Protein AF-A0A5Z0BPX7-F1 (afdb_monomer_lite)

Organism: Campylobacter jejuni (NCBI:txid197)

pLDDT: mean 77.29, std 9.74, range [42.81, 93.31]

Radius of gyration: 19.81 Å; chains: 1; bounding box: 42×29×56 Å

Structure (mmCIF, N/CA/C/O backbone):
data_AF-A0A5Z0BPX7-F1
#
_entry.id   AF-A0A5Z0BPX7-F1
#
loop_
_atom_site.group_PDB
_atom_site.id
_atom_site.type_symbol
_atom_site.label_atom_id
_atom_site.label_alt_id
_atom_site.label_comp_id
_atom_site.label_asym_id
_atom_site.label_entity_id
_atom_site.label_seq_id
_atom_site.pdbx_PDB_ins_code
_atom_site.Cartn_x
_atom_site.Cartn_y
_atom_site.Cartn_z
_atom_site.occupancy
_atom_site.B_iso_or_equiv
_atom_site.auth_seq_id
_atom_site.auth_comp_id
_atom_site.auth_asym_id
_atom_site.auth_atom_id
_atom_site.pdbx_PDB_model_num
ATOM 1 N N . MET A 1 1 ? 0.370 0.247 -13.825 1.00 67.56 1 MET A N 1
ATOM 2 C CA . MET A 1 1 ? 0.222 1.024 -15.076 1.00 67.56 1 MET A CA 1
ATOM 3 C C . MET A 1 1 ? 1.572 1.406 -15.678 1.00 67.56 1 MET A C 1
ATOM 5 O O . MET A 1 1 ? 1.867 0.920 -16.759 1.00 67.56 1 MET A O 1
ATOM 9 N N . MET A 1 2 ? 2.425 2.178 -14.987 1.00 73.56 2 MET A N 1
ATOM 10 C CA . MET A 1 2 ? 3.720 2.616 -15.548 1.00 73.56 2 MET A CA 1
ATOM 11 C C . MET A 1 2 ? 4.693 1.462 -15.852 1.00 73.56 2 MET A C 1
ATOM 13 O O . MET A 1 2 ? 5.250 1.411 -16.942 1.00 73.56 2 MET A O 1
ATOM 17 N N . MET A 1 3 ? 4.822 0.477 -14.955 1.00 75.81 3 MET A N 1
ATOM 18 C CA . MET A 1 3 ? 5.687 -0.695 -15.185 1.00 75.81 3 MET A CA 1
ATOM 19 C C . MET A 1 3 ? 5.168 -1.624 -16.301 1.00 75.81 3 MET A C 1
ATOM 21 O O . MET A 1 3 ? 5.951 -2.177 -17.066 1.00 75.81 3 MET A O 1
ATOM 25 N N . THR A 1 4 ? 3.844 -1.761 -16.443 1.00 75.75 4 THR A N 1
ATOM 26 C CA . THR A 1 4 ? 3.214 -2.531 -17.533 1.00 75.75 4 THR A CA 1
ATOM 27 C C . THR A 1 4 ? 3.500 -1.895 -18.893 1.00 75.75 4 THR A C 1
ATOM 29 O O . THR A 1 4 ? 3.838 -2.597 -19.841 1.00 75.75 4 THR A O 1
ATOM 32 N N . PHE A 1 5 ? 3.433 -0.563 -18.972 1.00 73.25 5 PHE A N 1
ATOM 33 C CA . PHE A 1 5 ? 3.760 0.189 -20.181 1.00 73.25 5 PHE A CA 1
ATOM 34 C C . PHE A 1 5 ? 5.260 0.127 -20.503 1.00 73.25 5 PHE A C 1
ATOM 36 O O . PHE A 1 5 ? 5.636 -0.090 -21.651 1.00 73.25 5 PHE A O 1
ATOM 43 N N . ALA A 1 6 ? 6.134 0.230 -19.497 1.00 74.19 6 ALA A N 1
ATOM 44 C CA . ALA A 1 6 ? 7.571 0.027 -19.678 1.00 74.19 6 ALA A CA 1
ATOM 45 C C . ALA A 1 6 ? 7.885 -1.388 -20.204 1.00 74.19 6 ALA A C 1
ATOM 47 O O . ALA A 1 6 ? 8.660 -1.540 -21.144 1.00 74.19 6 ALA A O 1
ATOM 48 N N . SER A 1 7 ? 7.221 -2.417 -19.667 1.00 71.31 7 SER A N 1
ATOM 49 C CA . SER A 1 7 ? 7.403 -3.806 -20.101 1.00 71.31 7 SER A CA 1
ATOM 50 C C . SER A 1 7 ? 6.873 -4.077 -21.513 1.00 71.31 7 SER A C 1
ATOM 52 O O . SER A 1 7 ? 7.464 -4.876 -22.228 1.00 71.31 7 SER A O 1
ATOM 54 N N . GLN A 1 8 ? 5.794 -3.419 -21.945 1.00 72.38 8 GLN A N 1
ATOM 55 C CA . GLN A 1 8 ? 5.322 -3.501 -23.335 1.00 72.38 8 GLN A CA 1
ATOM 56 C C . GLN A 1 8 ? 6.299 -2.821 -24.300 1.00 72.38 8 GLN A C 1
ATOM 58 O O . GLN A 1 8 ? 6.592 -3.360 -25.364 1.00 72.38 8 GLN A O 1
ATOM 63 N N . ASN A 1 9 ? 6.876 -1.682 -23.903 1.00 73.56 9 ASN A N 1
ATOM 64 C CA . ASN A 1 9 ? 7.926 -1.028 -24.682 1.00 73.56 9 ASN A CA 1
ATOM 65 C C . ASN A 1 9 ? 9.217 -1.865 -24.755 1.00 73.56 9 ASN A C 1
ATOM 67 O O . ASN A 1 9 ? 9.906 -1.788 -25.767 1.00 73.56 9 ASN A O 1
ATOM 71 N N . LEU A 1 10 ? 9.519 -2.697 -23.748 1.00 74.12 10 LEU A N 1
ATOM 72 C CA . LEU A 1 10 ? 10.637 -3.654 -23.786 1.00 74.12 10 LEU A CA 1
ATOM 73 C C . LEU A 1 10 ? 10.480 -4.680 -24.912 1.00 74.12 10 LEU A C 1
ATOM 75 O O . LEU A 1 10 ? 11.419 -4.939 -25.660 1.00 74.12 10 LEU A O 1
ATOM 79 N N . ILE A 1 11 ? 9.283 -5.262 -25.007 1.00 72.75 11 ILE A N 1
ATOM 80 C CA . ILE A 1 11 ? 8.956 -6.325 -25.961 1.00 72.75 11 ILE A CA 1
ATOM 81 C C . ILE A 1 11 ? 8.902 -5.747 -27.380 1.00 72.75 11 ILE A C 1
ATOM 83 O O . ILE A 1 11 ? 9.479 -6.320 -28.298 1.00 72.75 11 ILE A O 1
ATOM 87 N N . ASN A 1 12 ? 8.309 -4.559 -27.546 1.00 74.19 12 ASN A N 1
ATOM 88 C CA . ASN A 1 12 ? 8.218 -3.875 -28.841 1.00 74.19 12 ASN A CA 1
ATOM 89 C C . ASN A 1 12 ? 9.580 -3.414 -29.399 1.00 74.19 12 ASN A C 1
ATOM 91 O O . ASN A 1 12 ? 9.687 -3.173 -30.596 1.00 74.19 12 ASN A O 1
ATOM 95 N N . ASN A 1 13 ? 10.607 -3.274 -28.552 1.00 73.69 13 ASN A N 1
ATOM 96 C CA . ASN A 1 13 ? 11.960 -2.852 -28.936 1.00 73.69 13 ASN A CA 1
ATOM 97 C C . ASN A 1 13 ? 12.986 -3.999 -28.840 1.00 73.69 13 ASN A C 1
ATOM 99 O O . ASN A 1 13 ? 14.175 -3.748 -28.644 1.00 73.69 13 ASN A O 1
ATOM 103 N N . ASN A 1 14 ? 12.544 -5.259 -28.941 1.00 67.00 14 ASN A N 1
ATOM 104 C CA . ASN A 1 14 ? 13.395 -6.457 -28.941 1.00 67.00 14 ASN A CA 1
ATOM 105 C C . ASN A 1 14 ? 14.384 -6.540 -27.754 1.00 67.00 14 ASN A C 1
ATOM 107 O O . ASN A 1 14 ? 15.511 -7.009 -27.908 1.00 67.00 14 ASN A O 1
ATOM 111 N N . GLY A 1 15 ? 13.982 -6.087 -26.562 1.00 64.06 15 GLY A N 1
ATOM 112 C CA . GLY A 1 15 ? 14.821 -6.159 -25.361 1.00 64.06 15 GLY 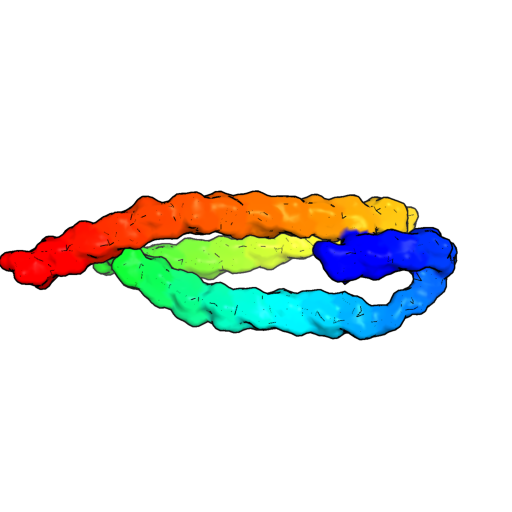A CA 1
ATOM 113 C C . GLY A 1 15 ? 15.873 -5.051 -25.231 1.00 64.06 15 GLY A C 1
ATOM 114 O O . GLY A 1 15 ? 16.777 -5.179 -24.404 1.00 64.06 15 GLY A O 1
ATOM 115 N N . LEU A 1 16 ? 15.771 -3.961 -26.002 1.00 70.50 16 LEU A N 1
ATOM 116 C CA . LEU A 1 16 ? 16.594 -2.767 -25.782 1.00 70.50 16 LEU A CA 1
ATOM 117 C C . LEU A 1 16 ? 16.387 -2.205 -24.359 1.00 70.50 16 LEU A C 1
ATOM 119 O O . LEU A 1 16 ? 15.263 -2.204 -23.847 1.00 70.50 16 LEU A O 1
ATOM 123 N N . PRO A 1 17 ? 17.454 -1.707 -23.709 1.00 65.25 17 PRO A N 1
ATOM 124 C CA . PRO A 1 17 ? 17.384 -1.214 -22.341 1.00 65.25 17 PRO A CA 1
ATOM 125 C C . PRO A 1 17 ? 16.439 -0.014 -22.241 1.00 65.25 17 PRO A C 1
ATOM 127 O O . PRO A 1 17 ? 16.575 0.984 -22.948 1.00 65.25 17 PRO A O 1
ATOM 130 N N . ILE A 1 18 ? 15.477 -0.110 -21.330 1.00 75.81 18 ILE A N 1
ATOM 131 C CA . ILE A 1 18 ? 14.528 0.962 -21.033 1.00 75.81 18 ILE A CA 1
ATOM 132 C C . ILE A 1 18 ? 15.190 1.959 -20.076 1.00 75.81 18 ILE A C 1
ATOM 134 O O . ILE A 1 18 ? 15.995 1.585 -19.224 1.00 75.81 18 ILE A O 1
ATOM 138 N N . SER A 1 19 ? 14.808 3.234 -20.168 1.00 80.19 19 SER A N 1
ATOM 139 C CA . SER A 1 19 ? 15.256 4.267 -19.230 1.00 80.19 19 SER A CA 1
ATOM 140 C C . SER A 1 19 ? 14.958 3.908 -17.764 1.00 80.19 19 SER A C 1
ATOM 142 O O . SER A 1 19 ? 13.833 3.548 -17.409 1.00 80.19 19 SER A O 1
ATOM 144 N N . MET A 1 20 ? 15.947 4.112 -16.888 1.00 81.19 20 MET A N 1
ATOM 145 C CA . MET A 1 20 ? 15.832 3.931 -15.431 1.00 81.19 20 MET A CA 1
ATOM 146 C C . MET A 1 20 ? 14.730 4.806 -14.799 1.00 81.19 20 MET A C 1
ATOM 148 O O . MET A 1 20 ? 14.222 4.503 -13.717 1.00 81.19 20 MET A O 1
ATOM 152 N N . ALA A 1 21 ? 14.306 5.869 -15.492 1.00 83.31 21 ALA A N 1
ATOM 153 C CA . ALA A 1 21 ? 13.252 6.780 -15.053 1.00 83.31 21 ALA A CA 1
ATOM 154 C C . ALA A 1 21 ? 11.928 6.069 -14.702 1.00 83.31 21 ALA A C 1
ATOM 156 O O . ALA A 1 21 ? 11.234 6.489 -13.777 1.00 83.31 21 ALA A O 1
ATOM 157 N N . TRP A 1 22 ? 11.596 4.963 -15.381 1.00 83.06 22 TRP A N 1
ATOM 158 C CA . TRP A 1 22 ? 10.364 4.199 -15.132 1.00 83.06 22 TRP A CA 1
ATOM 159 C C . TRP A 1 22 ? 10.339 3.505 -13.767 1.00 83.06 22 TRP A C 1
ATOM 161 O O . TRP A 1 22 ? 9.282 3.389 -13.141 1.00 83.06 22 TRP A O 1
ATOM 171 N N . ILE A 1 23 ? 11.501 3.068 -13.282 1.00 83.75 23 ILE A N 1
ATOM 172 C CA . ILE A 1 23 ? 11.633 2.465 -11.953 1.00 83.75 23 ILE A CA 1
ATOM 173 C C . ILE A 1 23 ? 11.561 3.562 -10.892 1.00 83.75 23 ILE A C 1
ATOM 175 O O . ILE A 1 23 ? 10.823 3.425 -9.920 1.00 83.75 23 ILE A O 1
ATOM 179 N N . ILE A 1 24 ? 12.255 4.679 -11.120 1.00 88.69 24 ILE A N 1
ATOM 180 C CA . ILE A 1 24 ? 12.288 5.825 -10.201 1.00 88.69 24 ILE A CA 1
ATOM 181 C C . ILE A 1 24 ? 10.882 6.381 -9.969 1.00 88.69 24 ILE A C 1
ATOM 183 O O . ILE A 1 24 ? 10.475 6.553 -8.824 1.00 88.69 24 ILE A O 1
ATOM 187 N N . ILE A 1 25 ? 10.101 6.600 -11.032 1.00 88.31 25 ILE A N 1
ATOM 188 C CA . ILE A 1 25 ? 8.732 7.109 -10.885 1.00 88.31 25 ILE A CA 1
ATOM 189 C C . ILE A 1 25 ? 7.817 6.091 -10.188 1.00 88.31 25 ILE A C 1
ATOM 191 O O . ILE A 1 25 ? 6.972 6.471 -9.381 1.00 88.31 25 ILE A O 1
ATOM 195 N N . SER A 1 26 ? 8.002 4.793 -10.449 1.00 87.38 26 SER A N 1
ATOM 196 C CA . SER A 1 26 ? 7.194 3.742 -9.819 1.00 87.38 26 SER A CA 1
ATOM 197 C C . SER A 1 26 ? 7.476 3.640 -8.320 1.00 87.38 26 SER A C 1
ATOM 199 O O . SER A 1 26 ? 6.535 3.582 -7.529 1.00 87.38 26 SER A O 1
ATOM 201 N N . ILE A 1 27 ? 8.752 3.677 -7.921 1.00 89.00 27 ILE A N 1
ATOM 202 C CA . ILE A 1 27 ? 9.144 3.656 -6.509 1.00 89.00 27 ILE A CA 1
ATOM 203 C C . ILE A 1 27 ? 8.699 4.939 -5.805 1.00 89.00 27 ILE A C 1
ATOM 205 O O . ILE A 1 27 ? 8.187 4.868 -4.698 1.00 89.00 27 ILE A O 1
ATOM 209 N N . PHE A 1 28 ? 8.785 6.092 -6.474 1.00 90.56 28 PHE A N 1
ATOM 210 C CA . PHE A 1 28 ? 8.324 7.369 -5.936 1.00 90.56 28 PHE A CA 1
ATOM 211 C C . PHE A 1 28 ? 6.834 7.331 -5.571 1.00 90.56 28 PHE A C 1
ATOM 213 O O . PHE A 1 28 ? 6.457 7.688 -4.455 1.00 90.56 28 PHE A O 1
ATOM 220 N N . PHE A 1 29 ? 5.983 6.831 -6.472 1.00 88.94 29 PHE A N 1
ATOM 221 C CA . PHE A 1 29 ? 4.558 6.649 -6.181 1.00 88.94 29 PHE A CA 1
ATOM 222 C C . PHE A 1 29 ? 4.304 5.609 -5.082 1.00 88.94 29 PHE A C 1
ATOM 224 O O . PHE A 1 29 ? 3.397 5.799 -4.272 1.00 88.94 29 PHE A O 1
ATOM 231 N N . LEU A 1 30 ? 5.096 4.534 -5.027 1.00 87.62 30 LEU A N 1
ATOM 232 C CA . LEU A 1 30 ? 4.984 3.526 -3.973 1.00 87.62 30 LEU A CA 1
ATOM 233 C C . LEU A 1 30 ? 5.316 4.120 -2.597 1.00 87.62 30 LEU A C 1
ATOM 235 O O . LEU A 1 30 ? 4.550 3.938 -1.656 1.00 87.62 30 LEU A O 1
ATOM 239 N N . THR A 1 31 ? 6.395 4.898 -2.497 1.00 90.81 31 THR A N 1
ATOM 240 C CA . THR A 1 31 ? 6.807 5.579 -1.264 1.00 90.81 31 THR A CA 1
ATOM 241 C C . THR A 1 31 ? 5.779 6.618 -0.816 1.00 90.81 31 THR A C 1
ATOM 243 O O . THR A 1 31 ? 5.483 6.706 0.373 1.00 90.81 31 THR A O 1
ATOM 246 N N . LEU A 1 32 ? 5.174 7.369 -1.746 1.00 90.00 32 LEU A N 1
ATOM 247 C CA . LEU A 1 32 ? 4.044 8.251 -1.421 1.00 90.00 32 LEU A CA 1
ATOM 248 C C . LEU A 1 32 ? 2.860 7.459 -0.845 1.00 90.00 32 LEU A C 1
ATOM 250 O O . LEU A 1 32 ? 2.245 7.888 0.130 1.00 90.00 32 LEU A O 1
ATOM 254 N N . GLY A 1 33 ? 2.570 6.285 -1.413 1.00 85.00 33 GLY A N 1
ATOM 255 C CA . GLY A 1 33 ? 1.558 5.365 -0.896 1.00 85.00 33 GLY A CA 1
ATOM 256 C C . GLY A 1 33 ? 1.867 4.880 0.522 1.00 85.00 33 GLY A C 1
ATOM 257 O O . GLY A 1 33 ? 1.003 4.953 1.396 1.00 85.00 33 GLY A O 1
ATOM 258 N N . GLU A 1 34 ? 3.100 4.444 0.783 1.00 86.31 34 GLU A N 1
ATOM 259 C CA . GLU A 1 34 ? 3.534 4.020 2.120 1.00 86.31 34 GLU A CA 1
ATOM 260 C C . GLU A 1 34 ? 3.431 5.148 3.149 1.00 86.31 34 GLU A C 1
ATOM 262 O O . GLU A 1 34 ? 2.935 4.929 4.259 1.00 86.31 34 GLU A O 1
ATOM 267 N N . LEU A 1 35 ? 3.829 6.366 2.772 1.00 88.62 35 LEU A N 1
ATOM 268 C CA . LEU A 1 35 ? 3.756 7.540 3.638 1.00 88.62 35 LEU A CA 1
ATOM 269 C C . LEU A 1 35 ? 2.309 7.875 4.029 1.00 88.62 35 LEU A C 1
ATOM 271 O O . LEU A 1 35 ? 2.060 8.317 5.148 1.00 88.62 35 LEU A O 1
ATOM 275 N N . CYS A 1 36 ? 1.344 7.646 3.136 1.00 85.00 36 CYS A N 1
ATOM 276 C CA . CYS A 1 36 ? -0.072 7.824 3.447 1.00 85.00 36 CYS A CA 1
ATOM 277 C C . CYS A 1 36 ? -0.636 6.687 4.309 1.00 85.00 36 CYS A C 1
ATOM 279 O O . CYS A 1 36 ? -1.508 6.931 5.134 1.00 85.00 36 CYS A O 1
ATOM 281 N N . VAL A 1 37 ? -0.180 5.445 4.140 1.00 82.25 37 VAL A N 1
ATOM 282 C CA . VAL A 1 37 ? -0.777 4.288 4.830 1.00 82.25 37 VAL A CA 1
ATOM 283 C C . VAL A 1 37 ? -0.211 4.088 6.236 1.00 82.25 37 VAL A C 1
ATOM 285 O O . VAL A 1 37 ? -0.975 3.795 7.154 1.00 82.25 37 VAL A O 1
ATOM 288 N N . SER A 1 38 ? 1.092 4.282 6.440 1.00 82.94 38 SER A N 1
ATOM 289 C CA . SER A 1 38 ? 1.764 4.006 7.719 1.00 82.94 38 SER A CA 1
ATOM 290 C C . SER A 1 38 ? 1.202 4.811 8.916 1.00 82.94 38 SER A C 1
ATOM 292 O O . SER A 1 38 ? 0.779 4.192 9.899 1.00 82.94 38 SER A O 1
ATOM 294 N N . PRO A 1 39 ? 1.077 6.156 8.861 1.00 73.00 39 PRO A N 1
ATOM 295 C CA . PRO A 1 39 ? 0.566 6.943 9.988 1.00 73.00 39 PRO A CA 1
ATOM 296 C C . PRO A 1 39 ? -0.969 6.929 10.110 1.00 73.00 39 PRO A C 1
ATOM 298 O O . PRO A 1 39 ? -1.504 6.968 11.220 1.00 73.00 39 PRO A O 1
ATOM 301 N N . ILE A 1 40 ? -1.704 6.857 8.994 1.00 79.88 40 ILE A N 1
ATOM 302 C CA . ILE A 1 40 ? -3.178 6.874 9.002 1.00 79.88 40 ILE A CA 1
ATOM 303 C C . ILE A 1 40 ? -3.763 5.497 9.334 1.00 79.88 40 ILE A C 1
ATOM 305 O O . ILE A 1 40 ? -4.749 5.420 10.069 1.00 79.88 40 ILE A O 1
ATOM 309 N N . GLY A 1 41 ? -3.154 4.413 8.849 1.00 75.88 41 GLY A N 1
ATOM 310 C CA . GLY A 1 41 ? -3.625 3.048 9.082 1.00 75.88 41 GLY A CA 1
ATOM 311 C C . GLY A 1 41 ? -3.654 2.698 10.567 1.00 75.88 41 GLY A C 1
ATOM 312 O O . GLY A 1 41 ? -4.698 2.319 11.097 1.00 75.88 41 GLY A O 1
ATOM 313 N N . LEU A 1 42 ? -2.544 2.932 11.266 1.00 72.50 42 LEU A N 1
ATOM 314 C CA . LEU A 1 42 ? -2.428 2.678 12.704 1.00 72.50 42 LEU A CA 1
ATOM 315 C C . LEU A 1 42 ? -3.375 3.547 13.547 1.00 72.50 42 LEU A C 1
ATOM 317 O O . LEU A 1 42 ? -4.002 3.051 14.484 1.00 72.50 42 LEU A O 1
ATOM 321 N N . SER A 1 43 ? -3.541 4.823 13.188 1.00 79.69 43 SER A N 1
ATOM 322 C CA . SER A 1 43 ? -4.416 5.761 13.907 1.00 79.69 43 SER A CA 1
ATOM 323 C C . SER A 1 43 ? -5.902 5.384 13.813 1.00 79.69 43 SER A C 1
ATOM 325 O O . SER A 1 43 ? -6.622 5.408 14.816 1.00 79.69 43 SER A O 1
ATOM 327 N N . ILE A 1 44 ? -6.372 4.973 12.628 1.00 76.31 44 ILE A N 1
ATOM 328 C CA . ILE A 1 44 ? -7.764 4.537 12.431 1.00 76.31 44 ILE A CA 1
ATOM 329 C C . ILE A 1 44 ? -8.023 3.223 13.172 1.00 76.31 44 ILE A C 1
ATOM 331 O O . ILE A 1 44 ? -9.028 3.103 13.874 1.00 76.31 44 ILE A O 1
ATOM 335 N N . MET A 1 45 ? -7.104 2.261 13.064 1.00 75.38 45 MET A N 1
ATOM 336 C CA . MET A 1 45 ? -7.228 0.966 13.734 1.00 75.38 45 MET A CA 1
ATOM 337 C C . MET A 1 45 ? -7.276 1.123 15.260 1.00 75.38 45 MET A C 1
ATOM 339 O O . MET A 1 45 ? -8.116 0.503 15.910 1.00 75.38 45 MET A O 1
ATOM 343 N N . ALA A 1 46 ? -6.470 2.025 15.831 1.00 73.00 46 ALA A N 1
ATOM 344 C CA . ALA A 1 46 ? -6.491 2.332 17.261 1.00 73.00 46 ALA A CA 1
ATOM 345 C C . ALA A 1 46 ? -7.774 3.052 17.728 1.00 73.00 46 ALA A C 1
ATOM 347 O O . ALA A 1 46 ? -8.197 2.851 18.866 1.00 73.00 46 ALA A O 1
ATOM 348 N N . LYS A 1 47 ? -8.410 3.869 16.871 1.00 70.19 47 LYS A N 1
ATOM 349 C CA . LYS A 1 47 ? -9.699 4.530 17.170 1.00 70.19 47 LYS A CA 1
ATOM 350 C C . LYS A 1 47 ? -10.898 3.585 17.086 1.00 70.19 47 LYS A C 1
ATOM 352 O O . LYS A 1 47 ? -11.867 3.763 17.819 1.00 70.19 47 LYS A O 1
ATOM 357 N N . VAL A 1 48 ? -10.860 2.612 16.178 1.00 72.75 48 VAL A N 1
ATOM 358 C CA . VAL A 1 48 ? -11.945 1.632 16.000 1.00 72.75 48 VAL A CA 1
ATOM 359 C C . VAL A 1 48 ? -11.859 0.512 17.048 1.00 72.75 48 VAL A C 1
ATOM 361 O O . VAL A 1 48 ? -12.895 -0.002 17.482 1.00 72.75 48 VAL A O 1
ATOM 364 N N . ALA A 1 49 ? -10.646 0.190 17.506 1.00 68.81 49 ALA A N 1
ATOM 365 C CA . ALA A 1 49 ? -10.356 -0.817 18.520 1.00 68.81 49 ALA A CA 1
ATOM 366 C C . ALA A 1 49 ? -11.202 -0.677 19.806 1.00 68.81 49 ALA A C 1
ATOM 368 O O . ALA A 1 49 ? -11.226 0.394 20.416 1.00 68.81 49 ALA A O 1
ATOM 369 N N . PRO A 1 50 ? -11.855 -1.754 20.279 1.00 66.81 50 PRO A N 1
ATOM 370 C CA . PRO A 1 50 ? -12.277 -1.876 21.673 1.00 66.81 50 PRO A CA 1
ATOM 371 C C . PRO A 1 50 ? -11.057 -1.836 22.602 1.00 66.81 50 PRO A C 1
ATOM 373 O O . PRO A 1 50 ? -10.029 -2.441 22.290 1.00 66.81 50 PRO A O 1
ATOM 376 N N . ASP A 1 51 ? -11.175 -1.188 23.763 1.00 70.25 51 ASP A N 1
ATOM 377 C CA . ASP A 1 51 ? -10.049 -1.014 24.696 1.00 70.25 51 ASP A CA 1
ATOM 378 C C . ASP A 1 51 ? -9.443 -2.344 25.174 1.00 70.25 51 ASP A C 1
ATOM 380 O O . ASP A 1 51 ? -8.245 -2.423 25.433 1.00 70.25 51 ASP A O 1
ATOM 384 N N . LEU A 1 52 ? -10.242 -3.414 25.176 1.00 75.12 52 LEU A N 1
ATOM 385 C CA . L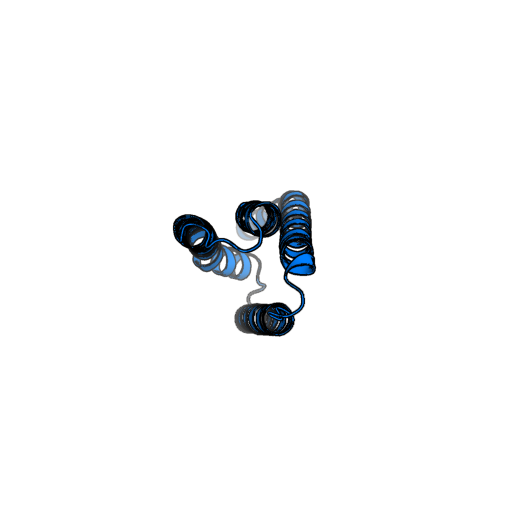EU A 1 52 ? -9.849 -4.775 25.550 1.00 75.12 52 LEU A CA 1
ATOM 386 C C . LEU A 1 52 ? -8.873 -5.442 24.558 1.00 75.12 52 LEU A C 1
ATOM 388 O O . LEU A 1 52 ? -8.098 -6.302 24.962 1.00 75.12 52 LEU A O 1
ATOM 392 N N . ILE A 1 53 ? -8.897 -5.071 23.269 1.00 80.19 53 ILE A N 1
ATOM 393 C CA . ILE A 1 53 ? -8.116 -5.742 22.204 1.00 80.19 53 ILE A CA 1
ATOM 394 C C . ILE A 1 53 ? -7.159 -4.806 21.452 1.00 80.19 53 ILE A C 1
ATOM 396 O O . ILE A 1 53 ? -6.613 -5.179 20.411 1.00 80.19 53 ILE A O 1
ATOM 400 N N . LYS A 1 54 ? -6.895 -3.604 21.981 1.00 74.19 54 LYS A N 1
ATOM 401 C CA . LYS A 1 54 ? -5.972 -2.626 21.370 1.00 74.19 54 LYS A CA 1
ATOM 402 C C . LYS A 1 54 ? -4.595 -3.217 21.045 1.00 74.19 54 LYS A C 1
ATOM 404 O O . LYS A 1 54 ? -4.083 -3.009 19.947 1.00 74.19 54 LYS A O 1
ATOM 409 N N . ASN A 1 55 ? -4.035 -4.019 21.952 1.00 78.56 55 ASN A N 1
ATOM 410 C CA . ASN A 1 55 ? -2.720 -4.643 21.765 1.00 78.56 55 ASN A CA 1
ATOM 411 C C . ASN A 1 55 ? -2.731 -5.744 20.689 1.00 78.56 55 ASN A C 1
ATOM 413 O O . ASN A 1 55 ? -1.728 -5.952 20.009 1.00 78.56 55 ASN A O 1
ATOM 417 N N . GLN A 1 56 ? -3.864 -6.425 20.485 1.00 84.50 56 GLN A N 1
ATOM 418 C CA . GLN A 1 56 ? -3.991 -7.459 19.452 1.00 84.50 56 GLN A CA 1
ATOM 419 C C . GLN A 1 56 ? -4.107 -6.861 18.047 1.00 84.50 56 GLN A C 1
ATOM 421 O O . GLN A 1 56 ? -3.597 -7.437 17.091 1.00 84.50 56 GLN A O 1
ATOM 426 N N . ILE A 1 57 ? -4.715 -5.681 17.914 1.00 83.38 57 ILE A N 1
ATOM 427 C CA . ILE A 1 57 ? -4.860 -4.981 16.629 1.00 83.38 57 ILE A CA 1
ATOM 428 C C . ILE A 1 57 ? -3.501 -4.519 16.088 1.00 83.38 57 ILE A C 1
ATOM 430 O O . ILE A 1 57 ? -3.255 -4.618 14.887 1.00 83.38 57 ILE A O 1
ATOM 434 N N . MET A 1 58 ? -2.590 -4.108 16.975 1.00 82.38 58 MET A N 1
ATOM 435 C CA . MET A 1 58 ? -1.187 -3.870 16.618 1.00 82.38 58 MET A CA 1
ATOM 436 C C . MET A 1 58 ? -0.507 -5.145 16.098 1.00 82.38 58 MET A C 1
ATOM 438 O O . MET A 1 58 ? 0.154 -5.112 15.064 1.00 82.38 58 MET A O 1
ATOM 442 N N . GLY A 1 59 ? -0.712 -6.286 16.766 1.00 86.25 59 GLY A N 1
ATOM 443 C CA . GLY A 1 59 ? -0.208 -7.581 16.295 1.00 86.25 59 GLY A CA 1
ATOM 444 C C . GLY A 1 59 ? -0.764 -7.968 14.920 1.00 86.25 59 GLY A C 1
ATOM 445 O O . GLY A 1 59 ? -0.012 -8.380 14.040 1.00 86.25 59 GLY A O 1
ATOM 446 N N . LEU A 1 60 ? -2.064 -7.762 14.698 1.00 88.06 60 LEU A N 1
ATOM 447 C CA . LEU A 1 60 ? -2.721 -8.048 13.422 1.00 88.06 60 LEU A CA 1
ATOM 448 C C . LEU A 1 60 ? -2.181 -7.171 12.282 1.00 88.06 60 LEU A C 1
ATOM 450 O O . LEU A 1 60 ? -2.011 -7.659 11.166 1.00 88.06 60 LEU A O 1
ATOM 454 N N . TRP A 1 61 ? -1.855 -5.907 12.566 1.00 84.44 61 TRP A N 1
ATOM 455 C CA . TRP A 1 61 ? -1.207 -5.009 11.609 1.00 84.44 61 TRP A CA 1
ATOM 456 C C . TRP A 1 61 ? 0.163 -5.537 11.163 1.00 84.44 61 TRP A C 1
ATOM 458 O O . TRP A 1 61 ? 0.442 -5.598 9.966 1.00 84.44 61 TRP A O 1
ATOM 468 N N . PHE A 1 62 ? 1.001 -5.992 12.100 1.00 87.31 62 P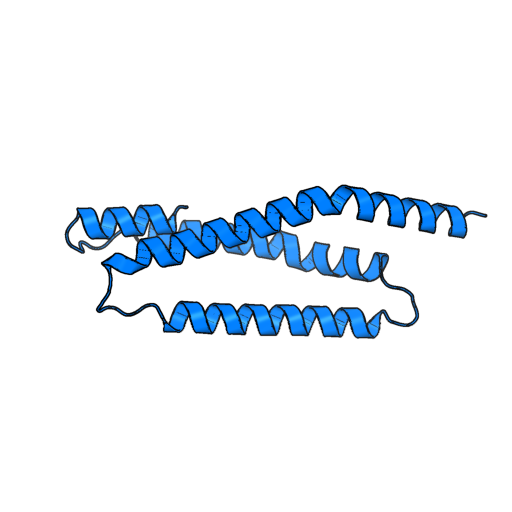HE A N 1
ATOM 469 C CA . PHE A 1 62 ? 2.302 -6.577 11.760 1.00 87.31 62 PHE A CA 1
ATOM 470 C C . PHE A 1 62 ? 2.180 -7.893 10.988 1.00 87.31 62 PHE A C 1
ATOM 472 O O . PHE A 1 62 ? 2.937 -8.110 10.042 1.00 87.31 62 PHE A O 1
ATOM 479 N N . VAL A 1 63 ? 1.215 -8.747 11.340 1.00 91.31 63 VAL A N 1
ATOM 480 C CA . VAL A 1 63 ? 0.943 -9.990 10.601 1.00 91.31 63 VAL A CA 1
ATOM 481 C C . VAL A 1 63 ? 0.510 -9.686 9.166 1.00 91.31 63 VAL A C 1
ATOM 483 O O . VAL A 1 63 ? 1.003 -10.323 8.236 1.00 91.31 63 VAL A O 1
ATOM 486 N N . ALA A 1 64 ? -0.351 -8.685 8.962 1.00 88.56 64 ALA A N 1
ATOM 487 C CA . ALA A 1 64 ? -0.758 -8.254 7.627 1.00 88.56 64 ALA A CA 1
ATOM 488 C C . ALA A 1 64 ? 0.438 -7.757 6.794 1.00 88.56 64 ALA A C 1
ATOM 490 O O . ALA A 1 64 ? 0.584 -8.155 5.639 1.00 88.56 64 ALA A O 1
ATOM 491 N N . SER A 1 65 ? 1.335 -6.960 7.385 1.00 89.62 65 SER A N 1
ATOM 492 C CA . SER A 1 65 ? 2.559 -6.492 6.718 1.00 89.62 65 SER A CA 1
ATOM 493 C C . SER A 1 65 ? 3.523 -7.636 6.380 1.00 89.62 65 SER A C 1
ATOM 495 O O . SER A 1 65 ? 4.071 -7.678 5.279 1.00 89.62 65 SER A O 1
ATOM 497 N N . ALA A 1 66 ? 3.706 -8.599 7.290 1.00 91.81 66 ALA A N 1
ATOM 498 C CA . ALA A 1 66 ? 4.536 -9.779 7.045 1.00 91.81 66 ALA A CA 1
ATOM 499 C C . ALA A 1 66 ? 3.973 -10.643 5.906 1.00 91.81 66 ALA A C 1
ATOM 501 O O . ALA A 1 66 ? 4.719 -11.075 5.027 1.00 91.81 66 ALA A O 1
ATOM 502 N N . LEU A 1 67 ? 2.652 -10.839 5.879 1.00 93.31 67 LEU A N 1
ATOM 503 C CA . LEU A 1 67 ? 1.971 -11.564 4.811 1.00 93.31 67 LEU A CA 1
ATOM 504 C C . LEU A 1 67 ? 2.072 -10.820 3.471 1.00 93.31 67 LEU A C 1
ATOM 506 O O . LEU A 1 67 ? 2.317 -11.450 2.445 1.00 93.31 67 LEU A O 1
ATOM 510 N N . GLY A 1 68 ? 1.969 -9.488 3.473 1.00 88.25 68 GLY A N 1
ATOM 511 C CA . GLY A 1 68 ? 2.196 -8.658 2.286 1.00 88.25 68 GLY A CA 1
ATOM 512 C C . GLY A 1 68 ? 3.603 -8.831 1.708 1.00 88.25 68 GLY A C 1
ATOM 513 O O . GLY A 1 68 ? 3.748 -9.081 0.511 1.00 88.25 68 GLY A O 1
ATOM 514 N N . ASN A 1 69 ? 4.632 -8.797 2.560 1.00 90.12 69 ASN A N 1
ATOM 515 C CA . ASN A 1 69 ? 6.017 -9.044 2.148 1.00 90.12 69 ASN A CA 1
ATOM 516 C C . ASN A 1 69 ? 6.232 -10.478 1.635 1.00 90.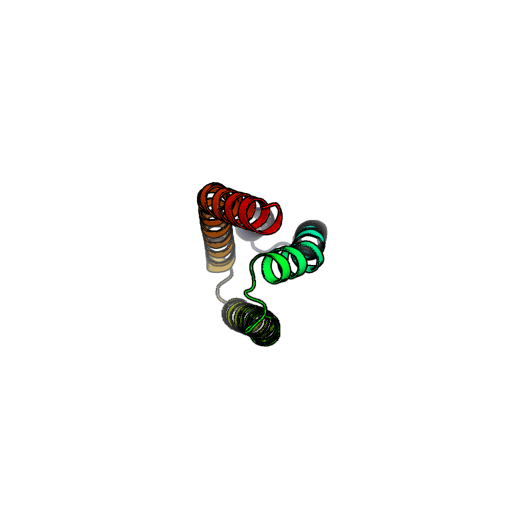12 69 ASN A C 1
ATOM 518 O O . ASN A 1 69 ? 6.956 -10.677 0.661 1.00 90.12 69 ASN A O 1
ATOM 522 N N . PHE A 1 70 ? 5.577 -11.475 2.236 1.00 90.50 70 PHE A N 1
ATOM 523 C CA . PHE A 1 70 ? 5.628 -12.860 1.765 1.00 90.50 70 PHE A CA 1
ATOM 524 C C . PHE A 1 70 ? 5.027 -13.014 0.359 1.00 90.50 70 PHE A C 1
ATOM 526 O O . PHE A 1 70 ? 5.654 -13.598 -0.526 1.00 90.50 70 PHE A O 1
ATOM 533 N N . VAL A 1 71 ? 3.847 -12.434 0.120 1.00 87.50 71 VAL A N 1
ATOM 534 C CA . VAL A 1 71 ? 3.200 -12.432 -1.202 1.00 87.50 71 VAL A CA 1
ATOM 535 C C . VAL A 1 71 ? 4.051 -11.678 -2.228 1.00 87.50 71 VAL A C 1
ATOM 537 O O . VAL A 1 71 ? 4.237 -12.166 -3.342 1.00 87.50 71 VAL A O 1
ATOM 540 N N . ALA A 1 72 ? 4.631 -10.533 -1.854 1.00 85.94 72 ALA A N 1
ATOM 541 C CA . ALA A 1 72 ? 5.550 -9.792 -2.715 1.00 85.94 72 ALA A CA 1
ATOM 542 C C . ALA A 1 72 ? 6.787 -10.628 -3.094 1.00 85.94 72 ALA A C 1
ATOM 544 O O . ALA A 1 72 ? 7.197 -10.619 -4.254 1.00 85.94 72 ALA A O 1
ATOM 545 N N . GLY A 1 73 ? 7.330 -11.406 -2.151 1.00 85.00 73 GLY A N 1
ATOM 546 C CA . GLY A 1 73 ? 8.426 -12.345 -2.394 1.00 85.00 73 GLY A CA 1
ATOM 547 C C . GLY A 1 73 ? 8.059 -13.464 -3.373 1.00 85.00 73 GLY A C 1
ATOM 548 O O . GLY A 1 73 ? 8.832 -13.755 -4.283 1.00 85.00 73 GLY A O 1
ATOM 549 N N . LEU A 1 74 ? 6.862 -14.050 -3.250 1.00 85.44 74 LEU A N 1
ATOM 550 C CA . LEU A 1 74 ? 6.369 -15.068 -4.188 1.00 85.44 74 LEU A CA 1
ATOM 551 C C . LEU A 1 74 ? 6.183 -14.514 -5.606 1.00 85.44 74 LEU A C 1
ATOM 553 O O . LEU A 1 74 ? 6.542 -15.175 -6.581 1.00 85.44 74 LEU A O 1
ATOM 557 N N . ILE A 1 75 ? 5.646 -13.299 -5.728 1.00 82.31 75 ILE A N 1
ATOM 558 C CA . ILE A 1 75 ? 5.470 -12.628 -7.021 1.00 82.31 75 ILE A CA 1
ATOM 559 C C . ILE A 1 75 ? 6.838 -12.294 -7.628 1.00 82.31 75 ILE A C 1
ATOM 561 O O . ILE A 1 75 ? 7.070 -12.589 -8.798 1.00 82.31 75 ILE A O 1
ATOM 565 N N . GLY A 1 76 ? 7.765 -11.752 -6.831 1.00 80.50 76 GLY A N 1
ATOM 566 C CA . GLY A 1 76 ? 9.128 -11.431 -7.261 1.00 80.50 76 GLY A CA 1
ATOM 567 C C . GLY A 1 76 ? 9.941 -12.661 -7.678 1.00 80.50 76 GLY A C 1
ATOM 568 O O . GLY A 1 76 ? 10.666 -12.605 -8.667 1.00 80.50 76 GLY A O 1
ATOM 569 N N . GLY A 1 77 ? 9.773 -13.793 -6.987 1.00 77.69 77 GLY A N 1
ATOM 570 C CA . GLY A 1 77 ? 10.437 -15.057 -7.320 1.00 77.69 77 GLY A CA 1
ATOM 571 C C . GLY A 1 77 ? 9.948 -15.705 -8.621 1.00 77.69 77 GLY A C 1
ATOM 572 O O . GLY A 1 77 ? 10.688 -16.468 -9.238 1.00 77.69 77 GLY A O 1
ATOM 573 N N . ASN A 1 78 ? 8.733 -15.379 -9.074 1.00 70.88 78 ASN A N 1
ATOM 574 C CA . ASN A 1 78 ? 8.189 -15.842 -10.356 1.00 70.88 78 ASN A CA 1
ATOM 575 C C . ASN A 1 78 ? 8.617 -14.973 -11.558 1.00 70.88 78 ASN A C 1
ATOM 577 O O . ASN A 1 78 ? 8.299 -15.306 -12.701 1.00 70.88 78 ASN A O 1
ATOM 581 N N . VAL A 1 79 ? 9.367 -13.886 -11.341 1.00 67.94 79 VAL A N 1
ATOM 582 C CA . VAL A 1 79 ? 9.914 -13.044 -12.416 1.00 67.94 79 VAL A CA 1
ATOM 583 C C . VAL A 1 79 ? 11.180 -13.703 -12.975 1.00 67.94 79 VAL A C 1
ATOM 585 O O . VAL A 1 79 ? 12.289 -13.469 -12.502 1.00 67.94 79 VAL A O 1
ATOM 588 N N . ASN A 1 80 ? 11.022 -14.567 -13.980 1.00 63.78 80 ASN A N 1
ATOM 589 C CA . ASN A 1 80 ? 12.140 -15.280 -14.603 1.00 63.78 80 ASN A CA 1
ATOM 590 C C . ASN A 1 80 ? 12.598 -14.599 -15.906 1.00 63.78 80 AS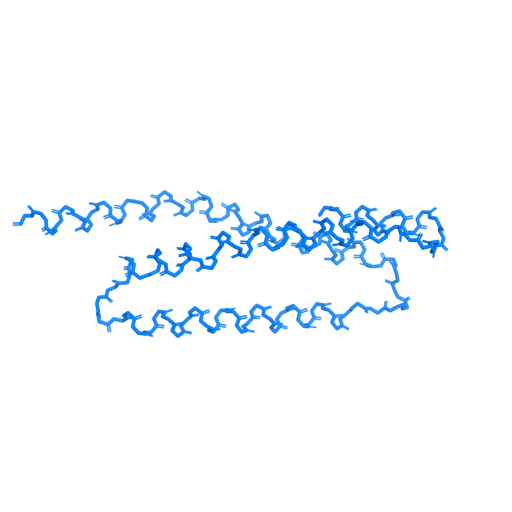N A C 1
ATOM 592 O O . ASN A 1 80 ? 11.777 -14.316 -16.778 1.00 63.78 80 ASN A O 1
ATOM 596 N N . ILE A 1 81 ? 13.914 -14.411 -16.082 1.00 58.03 81 ILE A N 1
ATOM 597 C CA . ILE A 1 81 ? 14.526 -13.792 -17.279 1.00 58.03 81 ILE A CA 1
ATOM 598 C C . ILE A 1 81 ? 14.177 -14.551 -18.575 1.00 58.03 81 ILE A C 1
ATOM 600 O O . ILE A 1 81 ? 14.196 -13.968 -19.654 1.00 58.03 81 ILE A O 1
ATOM 604 N N . LYS A 1 82 ? 13.813 -15.839 -18.492 1.00 58.53 82 LYS A N 1
ATOM 605 C CA . LYS A 1 82 ? 13.455 -16.653 -19.666 1.00 58.53 82 LYS A CA 1
ATOM 606 C C . LYS A 1 82 ? 12.050 -16.393 -20.232 1.00 58.53 82 LYS A C 1
ATOM 608 O O . LYS A 1 82 ? 11.797 -16.815 -21.352 1.00 58.53 82 LYS A O 1
ATOM 613 N N . ASN A 1 83 ? 11.164 -15.704 -19.504 1.00 61.78 83 ASN A N 1
ATOM 614 C CA . ASN A 1 83 ? 9.772 -15.442 -19.907 1.00 61.78 83 ASN A CA 1
ATOM 615 C C . ASN A 1 83 ? 9.448 -13.936 -19.886 1.00 61.78 83 ASN A C 1
ATOM 617 O O . ASN A 1 83 ? 8.501 -13.493 -19.232 1.00 61.78 83 ASN A O 1
ATOM 621 N N . ILE A 1 84 ? 10.240 -13.133 -20.602 1.00 63.31 84 ILE A N 1
ATOM 622 C CA . ILE A 1 84 ? 10.032 -11.677 -20.739 1.00 63.31 84 ILE A CA 1
ATOM 623 C C . ILE A 1 84 ? 8.642 -11.304 -21.282 1.00 63.31 84 ILE A C 1
ATOM 625 O O . ILE A 1 84 ? 8.132 -10.235 -20.955 1.00 63.31 84 ILE A O 1
ATOM 629 N N . ASP A 1 85 ? 7.987 -12.206 -22.015 1.00 66.06 85 ASP A N 1
ATOM 630 C CA . ASP A 1 85 ? 6.638 -12.003 -22.556 1.00 66.06 85 ASP A CA 1
ATOM 631 C C . ASP A 1 85 ? 5.544 -12.023 -21.475 1.00 66.06 85 ASP A C 1
ATOM 633 O O . ASP A 1 85 ? 4.459 -11.472 -21.662 1.00 66.06 85 ASP A O 1
ATOM 637 N N . GLN A 1 86 ? 5.817 -12.634 -20.316 1.00 68.81 86 GLN A N 1
ATOM 638 C CA . GLN A 1 86 ? 4.861 -12.748 -19.210 1.00 68.81 86 GLN A CA 1
ATOM 639 C C . GLN A 1 86 ? 4.978 -11.605 -18.189 1.00 68.81 86 GLN A C 1
ATOM 641 O O . GLN A 1 86 ? 4.026 -11.364 -17.441 1.00 68.81 86 GLN A O 1
ATOM 646 N N . LEU A 1 87 ? 6.087 -10.851 -18.185 1.00 72.69 87 LEU A N 1
ATOM 647 C CA . LEU A 1 87 ? 6.293 -9.697 -17.295 1.00 72.69 87 LEU A CA 1
ATOM 648 C C . LEU A 1 87 ? 5.146 -8.668 -17.353 1.00 72.69 87 LEU A C 1
ATOM 650 O O . LEU A 1 87 ? 4.652 -8.286 -16.286 1.00 72.69 87 LEU A O 1
ATOM 654 N N . PRO A 1 88 ? 4.655 -8.236 -18.538 1.00 73.88 88 PRO A N 1
ATOM 655 C CA . PRO A 1 88 ? 3.554 -7.279 -18.608 1.00 73.88 88 PRO A CA 1
ATOM 656 C C . PRO A 1 88 ? 2.275 -7.811 -17.959 1.00 73.88 88 PRO A C 1
ATOM 658 O O . PRO A 1 88 ? 1.526 -7.040 -17.357 1.00 73.88 88 PRO A O 1
ATOM 661 N N . ASN A 1 89 ? 2.033 -9.121 -18.060 1.00 77.56 89 ASN A N 1
ATOM 662 C CA . ASN A 1 89 ? 0.831 -9.754 -17.535 1.00 77.56 89 ASN A CA 1
ATOM 663 C C . ASN A 1 89 ? 0.874 -9.839 -16.001 1.00 77.56 89 ASN A C 1
ATOM 665 O O . ASN A 1 89 ? -0.093 -9.461 -15.346 1.00 77.56 89 ASN A O 1
ATOM 669 N N . ILE A 1 90 ? 2.020 -10.213 -15.416 1.00 77.56 90 ILE A N 1
ATOM 670 C CA . ILE A 1 90 ? 2.216 -10.235 -13.953 1.00 77.56 90 ILE A CA 1
ATOM 671 C C . ILE A 1 90 ? 2.051 -8.822 -13.369 1.00 77.56 90 ILE A C 1
ATOM 673 O O . ILE A 1 90 ? 1.282 -8.617 -12.429 1.00 77.56 90 ILE A O 1
ATOM 677 N N . PHE A 1 91 ? 2.692 -7.808 -13.966 1.00 79.75 91 PHE A N 1
ATOM 678 C CA . PHE A 1 91 ? 2.521 -6.419 -13.521 1.00 79.75 91 PHE A CA 1
ATOM 679 C C . PHE A 1 91 ? 1.085 -5.904 -13.720 1.00 79.75 91 PHE A C 1
ATOM 681 O O . PHE A 1 91 ? 0.597 -5.100 -12.920 1.00 79.75 91 PHE A O 1
ATOM 688 N N . GLY A 1 92 ? 0.397 -6.359 -14.771 1.00 79.19 92 GLY A N 1
ATOM 689 C CA . GLY A 1 92 ? -1.011 -6.056 -15.029 1.00 79.19 92 GLY A CA 1
ATOM 690 C C . GLY A 1 92 ? -1.953 -6.651 -13.978 1.00 79.19 92 GLY A C 1
ATOM 691 O O . GLY A 1 92 ? -2.840 -5.954 -13.485 1.00 79.19 92 GLY A O 1
ATOM 692 N N . GLN A 1 93 ? -1.724 -7.900 -13.570 1.00 81.31 93 GLN A N 1
ATOM 693 C CA . GLN A 1 93 ? -2.494 -8.564 -12.514 1.00 81.31 93 GLN A CA 1
ATOM 694 C C . GLN A 1 93 ? -2.333 -7.854 -11.165 1.00 81.31 93 GLN A C 1
ATOM 696 O O . GLN A 1 93 ? -3.333 -7.566 -10.506 1.00 81.31 93 GLN A O 1
ATOM 701 N N . CYS A 1 94 ? -1.105 -7.469 -10.794 1.00 82.06 94 CYS A N 1
ATOM 702 C CA . CYS A 1 94 ? -0.855 -6.674 -9.587 1.00 82.06 94 CYS A CA 1
ATOM 703 C C . CYS A 1 94 ? -1.613 -5.336 -9.608 1.00 82.06 94 CYS A C 1
ATOM 705 O O . CYS A 1 94 ? -2.177 -4.921 -8.595 1.00 82.06 94 CYS A O 1
ATOM 707 N N . MET A 1 95 ? -1.675 -4.667 -10.766 1.00 81.69 95 MET A N 1
ATOM 708 C CA . MET A 1 95 ? -2.440 -3.427 -10.920 1.00 81.69 95 MET A CA 1
ATOM 709 C C . MET A 1 95 ? -3.935 -3.651 -10.677 1.00 81.69 95 MET A C 1
ATOM 711 O O . MET A 1 95 ? -4.550 -2.882 -9.938 1.00 81.69 95 MET A O 1
ATOM 715 N N . TRP A 1 96 ? -4.517 -4.682 -11.291 1.00 81.75 96 TRP A N 1
ATOM 716 C CA . TRP A 1 96 ? -5.942 -4.977 -11.145 1.00 81.75 96 TRP A CA 1
ATOM 717 C C . TRP A 1 96 ? -6.291 -5.330 -9.696 1.00 81.75 96 TRP A C 1
ATOM 719 O O . TRP A 1 96 ? -7.280 -4.835 -9.159 1.00 81.75 96 TRP A O 1
ATOM 729 N N . MET A 1 97 ? -5.429 -6.101 -9.031 1.00 83.62 97 MET A N 1
ATOM 730 C CA . MET A 1 97 ? -5.588 -6.467 -7.625 1.00 83.62 97 MET A CA 1
ATOM 731 C C . MET A 1 97 ? -5.603 -5.236 -6.707 1.00 83.62 97 MET A C 1
ATOM 733 O O . MET A 1 97 ? -6.503 -5.098 -5.879 1.00 83.62 97 MET A O 1
ATOM 737 N N . LEU A 1 98 ? -4.666 -4.299 -6.892 1.00 83.69 98 LEU A N 1
ATOM 738 C CA . LEU A 1 98 ? -4.631 -3.052 -6.120 1.00 83.69 98 LEU A CA 1
ATOM 739 C C . LEU A 1 98 ? -5.866 -2.178 -6.372 1.00 83.69 98 LEU A C 1
ATOM 741 O O . LEU A 1 98 ? -6.397 -1.583 -5.435 1.00 83.69 98 LEU A O 1
ATOM 745 N N . PHE A 1 99 ? -6.359 -2.128 -7.612 1.00 85.06 99 PHE A N 1
ATOM 746 C CA . PHE A 1 99 ? -7.564 -1.371 -7.955 1.00 85.06 99 PHE A CA 1
ATOM 747 C C . PHE A 1 99 ? -8.816 -1.946 -7.285 1.00 85.06 99 PHE A C 1
ATOM 749 O O . PHE A 1 99 ? -9.625 -1.195 -6.741 1.00 85.06 99 PHE A O 1
ATOM 756 N N . VAL A 1 100 ? -8.953 -3.275 -7.274 1.00 88.69 100 VAL A N 1
ATOM 757 C CA . VAL A 1 100 ? -10.053 -3.969 -6.591 1.00 88.69 100 VAL A CA 1
ATOM 758 C C . VAL A 1 100 ? -10.019 -3.691 -5.091 1.00 88.69 100 VAL A C 1
ATOM 760 O O . VAL A 1 100 ? -11.049 -3.343 -4.517 1.00 88.69 100 VAL A O 1
ATOM 763 N N . VAL A 1 101 ? -8.844 -3.771 -4.458 1.00 84.88 101 VAL A N 1
ATOM 764 C CA . VAL A 1 101 ? -8.688 -3.464 -3.026 1.00 84.88 101 VAL A CA 1
ATOM 765 C C . VAL A 1 101 ? -9.031 -2.001 -2.731 1.00 84.88 101 VAL A C 1
ATOM 767 O O . VAL A 1 101 ? -9.762 -1.721 -1.781 1.00 84.88 101 VAL A O 1
ATOM 770 N N . ALA A 1 102 ? -8.573 -1.060 -3.561 1.00 84.75 102 ALA A N 1
ATOM 771 C CA . ALA A 1 102 ? -8.894 0.357 -3.405 1.00 84.75 102 ALA A CA 1
ATOM 772 C C . ALA A 1 102 ? -10.404 0.627 -3.535 1.00 84.75 102 ALA A C 1
ATOM 774 O O . ALA A 1 102 ? -10.976 1.375 -2.739 1.00 84.75 102 ALA A O 1
ATOM 775 N N . LEU A 1 103 ? -11.066 -0.012 -4.501 1.00 88.19 103 LEU A N 1
ATOM 776 C CA . LEU A 1 103 ? -12.506 0.116 -4.713 1.00 88.19 103 LEU A CA 1
ATOM 777 C C . LEU A 1 103 ? -13.307 -0.494 -3.553 1.00 88.19 103 LEU A C 1
ATOM 779 O O . LEU A 1 103 ? -14.252 0.125 -3.059 1.00 88.19 103 LEU A O 1
ATOM 783 N N . LEU A 1 104 ? -12.885 -1.664 -3.067 1.00 87.19 104 LEU A N 1
ATOM 784 C CA . LEU A 1 104 ? -13.463 -2.317 -1.895 1.00 87.19 104 LEU A CA 1
ATOM 785 C C . LEU A 1 104 ? -13.381 -1.409 -0.656 1.00 87.19 104 LEU A C 1
ATOM 787 O O . LEU A 1 104 ? -14.385 -1.202 0.028 1.00 87.19 104 LEU A O 1
ATOM 791 N N . LEU A 1 105 ? -12.216 -0.802 -0.403 1.00 81.50 105 LEU A N 1
ATOM 792 C CA . LEU A 1 105 ? -12.029 0.150 0.698 1.00 81.50 105 LEU A CA 1
ATOM 793 C C . LEU A 1 105 ? -12.878 1.416 0.528 1.00 81.50 105 LEU A C 1
ATOM 795 O O . LEU A 1 105 ? -13.442 1.919 1.502 1.00 81.50 105 LEU A O 1
ATOM 799 N N . PHE A 1 106 ? -13.028 1.922 -0.698 1.00 84.62 106 PHE A N 1
ATOM 800 C CA . PHE A 1 106 ? -13.858 3.096 -0.966 1.00 84.62 106 PHE A CA 1
ATOM 801 C C . PHE A 1 106 ? -15.341 2.848 -0.659 1.00 84.62 106 PHE A C 1
ATOM 803 O O . PHE A 1 106 ? -16.024 3.745 -0.159 1.00 84.62 106 PHE A O 1
ATOM 810 N N . ILE A 1 107 ? -15.836 1.632 -0.903 1.00 84.81 107 ILE A N 1
ATOM 811 C CA . ILE A 1 107 ? -17.193 1.211 -0.531 1.00 84.81 107 ILE A CA 1
ATOM 812 C C . ILE A 1 107 ? -17.299 1.054 0.993 1.00 84.81 107 ILE A C 1
ATOM 814 O O . ILE A 1 107 ? -18.240 1.565 1.608 1.00 84.81 107 ILE A O 1
ATOM 818 N N . ALA A 1 108 ? -16.298 0.428 1.619 1.00 80.19 108 ALA A N 1
ATOM 819 C CA . ALA A 1 108 ? -16.240 0.208 3.064 1.00 80.19 108 ALA A CA 1
ATOM 820 C C . ALA A 1 108 ? -16.075 1.501 3.892 1.00 80.19 108 ALA A C 1
ATOM 822 O O . ALA A 1 108 ? -16.370 1.503 5.088 1.00 80.19 108 ALA A O 1
ATOM 823 N N . LYS A 1 109 ? -15.693 2.637 3.288 1.00 77.44 109 LYS A N 1
ATOM 824 C CA . LYS A 1 109 ? -15.577 3.918 4.012 1.00 77.44 109 LYS A CA 1
ATOM 825 C C . LYS A 1 109 ? -16.898 4.362 4.654 1.00 77.44 109 LYS A C 1
ATOM 827 O O . LYS A 1 109 ? -16.900 4.905 5.757 1.00 77.44 109 LYS A O 1
ATOM 832 N N . LYS A 1 110 ? -18.028 4.140 3.967 1.00 73.69 110 LYS A N 1
ATOM 833 C CA . LYS A 1 110 ? -19.363 4.563 4.425 1.00 73.69 110 LYS A CA 1
ATOM 834 C C . LYS A 1 110 ? -19.773 3.893 5.749 1.00 73.69 110 LYS A C 1
ATOM 836 O O . LYS A 1 110 ? -20.149 4.627 6.662 1.00 73.69 110 LYS A O 1
ATOM 841 N N . PRO A 1 111 ? -19.704 2.554 5.903 1.00 73.06 111 PRO A N 1
ATOM 842 C CA . PRO A 1 111 ? -20.056 1.904 7.167 1.00 73.06 111 PRO A CA 1
ATOM 843 C C . PRO A 1 111 ? -19.083 2.229 8.310 1.00 73.06 111 PRO A C 1
ATOM 845 O O . PRO A 1 111 ? -19.536 2.432 9.433 1.00 73.06 111 PRO A O 1
ATOM 848 N N . ILE A 1 112 ? -17.777 2.364 8.039 1.00 71.19 112 ILE A N 1
ATOM 849 C CA . ILE A 1 112 ? -16.777 2.693 9.075 1.00 71.19 112 ILE A CA 1
ATOM 850 C C . ILE A 1 112 ? -17.059 4.069 9.694 1.00 71.19 112 ILE A C 1
ATOM 852 O O . ILE A 1 112 ? -17.030 4.221 10.915 1.00 71.19 112 ILE A O 1
ATOM 856 N N . TYR A 1 113 ? -17.394 5.063 8.867 1.00 69.62 113 TYR A N 1
ATOM 857 C CA . TYR A 1 113 ? -17.714 6.407 9.351 1.00 69.62 113 TYR A CA 1
ATOM 858 C C . TYR A 1 113 ? -18.994 6.432 10.201 1.00 69.62 113 TYR A C 1
ATOM 860 O O . TYR A 1 113 ? -19.073 7.168 11.183 1.00 69.62 113 TYR A O 1
ATOM 868 N N . LYS A 1 114 ? -19.980 5.587 9.868 1.00 72.69 114 LYS A N 1
ATOM 869 C CA . LYS A 1 114 ? -21.222 5.454 10.639 1.00 72.69 114 LYS A CA 1
ATOM 870 C C . LYS A 1 114 ? -20.961 4.913 12.052 1.00 72.69 114 LYS A C 1
ATOM 872 O O . LYS A 1 114 ? -21.427 5.510 13.017 1.00 72.69 114 LYS A O 1
ATOM 877 N N . ILE A 1 115 ? -20.157 3.853 12.174 1.00 69.25 115 ILE A N 1
ATOM 878 C CA . ILE A 1 115 ? -19.821 3.218 13.463 1.00 69.25 115 ILE A CA 1
ATOM 879 C C . ILE A 1 115 ? -19.025 4.177 14.366 1.00 69.25 115 ILE A C 1
ATOM 881 O O . ILE A 1 115 ? -19.259 4.241 15.574 1.00 69.25 115 ILE A O 1
ATOM 885 N N . LEU A 1 116 ? -18.110 4.968 13.790 1.00 67.88 116 LEU A N 1
ATOM 886 C CA . LEU A 1 116 ? -17.343 5.963 14.548 1.00 67.88 116 LEU A CA 1
ATOM 887 C C . LEU A 1 116 ? -18.236 7.065 15.143 1.00 67.88 116 LEU A C 1
ATOM 889 O O . LEU A 1 116 ? -18.012 7.50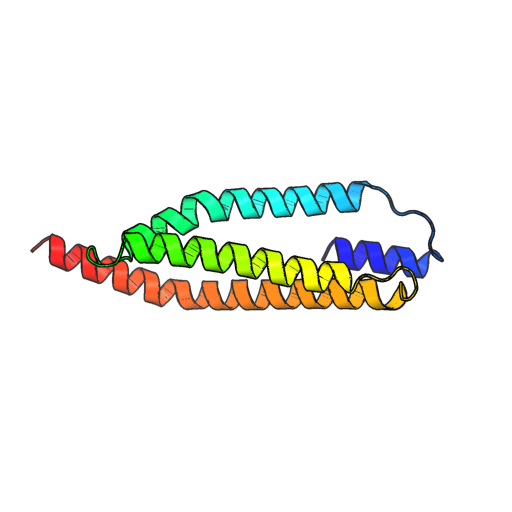4 16.271 1.00 67.88 116 LEU A O 1
ATOM 893 N N . ASN A 1 117 ? -19.250 7.505 14.395 1.00 64.50 117 ASN A N 1
ATOM 894 C CA . ASN A 1 117 ? -20.163 8.557 14.839 1.00 64.50 117 ASN A CA 1
ATOM 895 C C . ASN A 1 117 ? -21.130 8.061 15.930 1.00 64.50 117 ASN A C 1
ATOM 897 O O . ASN A 1 117 ? -21.478 8.814 16.838 1.00 64.50 117 ASN A O 1
ATOM 901 N N . GLU A 1 118 ? -21.523 6.785 15.883 1.00 67.00 118 GLU A N 1
ATOM 902 C CA . GLU A 1 118 ? -22.351 6.151 16.917 1.00 67.00 118 GLU A CA 1
ATOM 903 C C . GLU A 1 118 ? -21.595 5.988 18.248 1.00 67.00 118 GLU A C 1
ATOM 905 O O . GLU A 1 118 ? -22.151 6.320 19.295 1.00 67.00 118 GLU A O 1
ATOM 910 N N . LYS A 1 119 ? -20.310 5.591 18.229 1.00 60.28 119 LYS A N 1
ATOM 911 C CA . LYS A 1 119 ? -19.472 5.535 19.447 1.00 60.28 119 LYS A CA 1
ATOM 912 C C . LYS A 1 119 ? -19.271 6.909 20.101 1.00 60.28 119 LYS A C 1
ATOM 914 O O . LYS A 1 119 ? -19.397 7.017 21.317 1.00 60.28 119 LYS A O 1
ATOM 919 N N . ASN A 1 120 ? -19.004 7.963 19.322 1.00 59.97 120 ASN A N 1
ATOM 920 C CA . ASN A 1 120 ? -18.850 9.322 19.868 1.00 59.97 120 ASN A CA 1
ATOM 921 C C . ASN A 1 120 ? -20.133 9.837 20.542 1.00 59.97 120 ASN A C 1
ATOM 923 O O . ASN A 1 120 ? -20.061 10.576 21.519 1.00 59.97 120 ASN A O 1
ATOM 927 N N . LYS A 1 121 ? -21.311 9.420 20.061 1.00 57.41 121 LYS A N 1
ATOM 928 C CA . LYS A 1 121 ? -22.603 9.809 20.643 1.00 57.41 121 LYS A CA 1
ATOM 929 C C . LYS A 1 121 ? -22.893 9.128 21.990 1.00 57.41 121 LYS A C 1
ATOM 931 O O . LYS A 1 121 ? -23.636 9.688 22.791 1.00 57.41 121 LYS A O 1
ATOM 936 N N . GLN A 1 122 ? -22.305 7.955 22.248 1.00 58.25 122 GLN A N 1
ATOM 937 C CA . GLN A 1 122 ? -22.436 7.238 23.525 1.00 58.25 122 GLN A CA 1
ATOM 938 C C . GLN A 1 122 ? -21.442 7.693 24.602 1.00 58.25 122 GLN A C 1
ATOM 940 O O . GLN A 1 122 ? -21.716 7.506 25.774 1.00 58.25 122 GLN A O 1
ATOM 945 N N . LEU A 1 123 ? -20.317 8.309 24.225 1.00 57.12 123 LEU A N 1
ATOM 946 C CA . LEU A 1 123 ? -19.355 8.913 25.165 1.00 57.12 123 LEU A CA 1
ATOM 947 C C . LEU A 1 123 ? -19.751 10.331 25.627 1.00 57.12 123 LEU A C 1
ATOM 949 O O . LEU A 1 123 ? -19.117 10.878 26.522 1.00 57.12 123 LEU A O 1
ATOM 953 N N . SER A 1 124 ? -20.757 10.936 24.987 1.00 50.91 124 SER A N 1
ATOM 954 C CA . SER A 1 124 ? -21.244 12.301 25.247 1.00 50.91 124 SER A CA 1
ATOM 955 C C . SER A 1 124 ? -22.576 12.352 26.022 1.00 50.91 124 SER A C 1
ATOM 957 O O . SER A 1 124 ? -23.058 13.455 26.281 1.00 50.91 124 SER A O 1
ATOM 959 N N . ASN A 1 125 ? -23.182 11.204 26.348 1.00 42.81 125 ASN A N 1
ATOM 960 C CA . ASN A 1 125 ? -24.336 11.075 27.256 1.00 42.81 125 ASN A CA 1
ATOM 961 C C . ASN A 1 125 ? -23.912 10.300 28.501 1.00 42.81 125 ASN A C 1
ATOM 963 O O . ASN A 1 125 ? -24.522 10.545 29.561 1.00 42.81 125 ASN A O 1
#

Secondary structure (DSSP, 8-state):
-HHHHHHHHHHHTTTPPPPTHHHHHHHHHHHHHHHHHHHHHHHHHHHHS-GGGHHHHHHHHHHHHHHHHHHHHHHHHT--GGGTTTHHHHHHHHHHHHHHHHHHHHHHHHHHHHHHHHHHHHS--

Sequence (125 aa):
MMMTFASQNLINNNGLPISMAWIIISIFFLTLGELCVSPIGLSIMAKVAPDLIKNQIMGLWFVASALGNFVAGLIGGNVNIKNIDQLPNIFGQCMWMLFVVALLLFIAKKPIYKILNEKNKQLSN

Foldseek 3Di:
DLQLVQLVVCVVVVNPDDDPVSVVVVVVVVVVVCVVCVPVVLVLLCLLDDPVCSVVSVVVVVVVVVVVVVVVVVLVVPPDPVCSVCSSVSVVVVVVVVVVVVVVVVVVVVVSVVSSVVVVVVVVD

InterPro domains:
  IPR000109 Proton-dependent oligopeptide transporter family [PF00854] (12-78)
  IPR036259 MFS transporter superfamily [G3DSA:1.20.1250.20] (1-116)
  IPR036259 MFS transporter superfamily [SSF103473] (17-113)